Protein AF-A0A0X3BIW2-F1 (afdb_monomer_lite)

Radius of gyration: 30.86 Å; chains: 1; bounding box: 90×32×55 Å

Foldseek 3Di:
DPPDDPDDPVVVVVVCVVVQQWDFPDPDPVDTDIDGPCVDPVNLVVVLVVVVVVCVVPVPCVSVVSVVVCCVPPPVVPPPDPDDPPPPPPPPPPPDDDDDDDDDDDDDDDDDDD

pLDDT: mean 78.12, std 19.19, range [38.47, 95.88]

Structure (mmCIF, N/CA/C/O backbone):
data_AF-A0A0X3BIW2-F1
#
_entry.id   AF-A0A0X3BIW2-F1
#
loop_
_atom_site.group_PDB
_atom_site.id
_atom_site.type_symbol
_atom_site.label_atom_id
_atom_site.label_alt_id
_atom_site.label_comp_id
_atom_site.label_asym_id
_atom_site.label_entity_id
_atom_site.label_seq_id
_atom_site.pdbx_PDB_ins_code
_atom_site.Cartn_x
_atom_site.Cartn_y
_atom_site.Cartn_z
_atom_site.occupancy
_atom_site.B_iso_or_equiv
_atom_site.auth_seq_id
_atom_site.auth_comp_id
_atom_site.auth_asym_id
_atom_site.auth_atom_id
_atom_site.pdbx_PDB_model_num
ATOM 1 N N . MET A 1 1 ? -24.227 -5.715 -18.556 1.00 43.09 1 MET A N 1
ATOM 2 C CA . MET A 1 1 ? -24.278 -4.572 -17.618 1.00 43.09 1 MET A CA 1
ATOM 3 C C . MET A 1 1 ? -24.831 -5.060 -16.288 1.00 43.09 1 MET A C 1
ATOM 5 O O . MET A 1 1 ? -26.021 -5.319 -16.186 1.00 43.09 1 MET A O 1
ATOM 9 N N . THR A 1 2 ? -23.977 -5.310 -15.296 1.00 51.00 2 THR A N 1
ATOM 10 C CA . THR A 1 2 ? -24.428 -5.774 -13.975 1.00 51.00 2 THR A CA 1
ATOM 11 C C . THR A 1 2 ? -25.056 -4.595 -13.236 1.00 51.00 2 THR A C 1
ATOM 13 O O . THR A 1 2 ? -24.330 -3.688 -12.843 1.00 51.00 2 THR A O 1
ATOM 16 N N . GLY A 1 3 ? -26.381 -4.585 -13.058 1.00 52.56 3 GLY A N 1
ATOM 17 C CA . GLY A 1 3 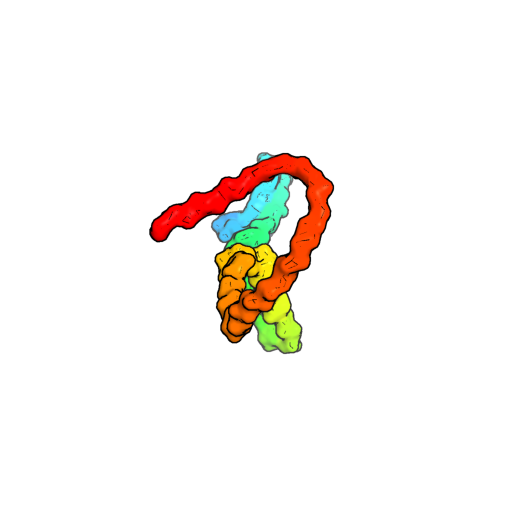? -27.159 -3.524 -12.391 1.00 52.56 3 GLY A CA 1
ATOM 18 C C . GLY A 1 3 ? -26.897 -3.355 -10.887 1.00 52.56 3 GLY A C 1
ATOM 19 O O . GLY A 1 3 ? -27.817 -3.079 -10.121 1.00 52.56 3 GLY A O 1
ATOM 20 N N . LYS A 1 4 ? -25.656 -3.557 -10.436 1.00 64.94 4 LYS A N 1
ATOM 21 C CA . LYS A 1 4 ? -25.241 -3.284 -9.063 1.00 64.94 4 LYS A CA 1
ATOM 22 C C . LYS A 1 4 ? -25.099 -1.774 -8.906 1.00 64.94 4 LYS A C 1
ATOM 24 O O . LYS A 1 4 ? -24.336 -1.144 -9.635 1.00 64.94 4 LYS A O 1
ATOM 29 N N . ARG A 1 5 ? -25.846 -1.203 -7.958 1.00 68.19 5 ARG A N 1
ATOM 30 C CA . ARG A 1 5 ? -25.660 0.190 -7.536 1.00 68.19 5 ARG A CA 1
ATOM 31 C C . ARG A 1 5 ? -24.197 0.372 -7.108 1.00 68.19 5 ARG A C 1
ATOM 33 O O . ARG A 1 5 ? -23.663 -0.542 -6.471 1.00 68.19 5 ARG A O 1
ATOM 40 N N . PRO A 1 6 ? -23.545 1.492 -7.462 1.00 66.00 6 PRO A N 1
ATOM 41 C CA . PRO A 1 6 ? -22.190 1.751 -7.001 1.00 66.00 6 PRO A CA 1
ATOM 42 C C . PRO A 1 6 ? -22.175 1.694 -5.465 1.00 66.00 6 PRO A C 1
ATOM 44 O O . PRO A 1 6 ? -23.117 2.199 -4.841 1.00 66.00 6 PRO A O 1
ATOM 47 N N . PRO A 1 7 ? -21.169 1.042 -4.854 1.00 71.44 7 PRO A N 1
ATOM 48 C CA . PRO A 1 7 ? -21.072 0.973 -3.406 1.00 71.44 7 PRO A CA 1
ATOM 49 C C . PRO A 1 7 ? -21.049 2.389 -2.844 1.00 71.44 7 PRO A C 1
ATOM 51 O O . PRO A 1 7 ? -20.415 3.289 -3.402 1.00 71.44 7 PRO A O 1
ATOM 54 N N . SER A 1 8 ? -21.757 2.595 -1.739 1.00 87.25 8 SER A N 1
ATOM 55 C CA . SER A 1 8 ? -21.724 3.894 -1.077 1.00 87.25 8 SER A CA 1
ATOM 56 C C . SER A 1 8 ? -20.294 4.198 -0.618 1.00 87.25 8 SER A C 1
ATOM 58 O O . SER A 1 8 ? -19.543 3.293 -0.245 1.00 87.25 8 SER A O 1
ATOM 60 N N . ILE A 1 9 ? -19.914 5.479 -0.582 1.00 88.12 9 ILE A N 1
ATOM 61 C CA . ILE A 1 9 ? -18.594 5.902 -0.076 1.00 88.12 9 ILE A CA 1
ATOM 62 C C . ILE A 1 9 ? -18.337 5.304 1.319 1.00 88.12 9 ILE A C 1
ATOM 64 O O . ILE A 1 9 ? -17.242 4.835 1.616 1.00 88.12 9 ILE A O 1
ATOM 68 N N . ARG A 1 10 ? -19.381 5.223 2.153 1.00 86.12 10 ARG A N 1
ATOM 69 C CA . ARG A 1 10 ? -19.330 4.611 3.486 1.00 86.12 10 ARG A CA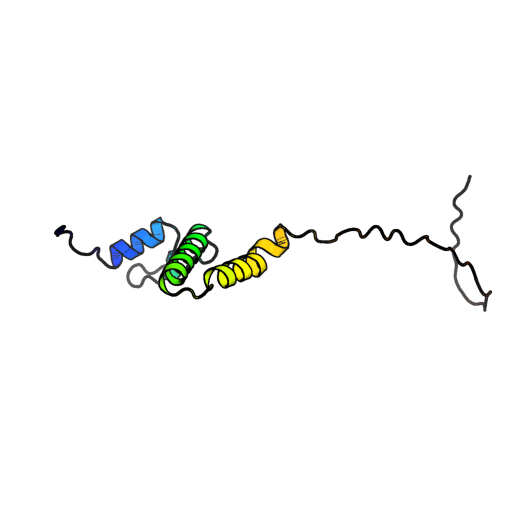 1
ATOM 70 C C . ARG A 1 10 ? -18.964 3.122 3.447 1.00 86.12 10 ARG A C 1
ATOM 72 O O . ARG A 1 10 ? -18.183 2.669 4.280 1.00 86.12 10 ARG A O 1
ATOM 79 N N . GLU A 1 11 ? -19.503 2.355 2.503 1.00 90.25 11 GLU A N 1
ATOM 80 C CA . GLU A 1 11 ? -19.162 0.935 2.331 1.00 90.25 11 GLU A CA 1
ATOM 81 C C . GLU A 1 11 ? -17.745 0.741 1.796 1.00 90.25 11 GLU A C 1
ATOM 83 O O . GLU A 1 11 ? -17.041 -0.167 2.248 1.00 90.25 11 GLU A O 1
ATOM 88 N N . ALA A 1 12 ? -17.306 1.606 0.878 1.00 91.25 12 ALA A N 1
ATOM 89 C CA . ALA A 1 12 ? -15.933 1.600 0.388 1.00 91.25 12 ALA A CA 1
ATOM 90 C C . ALA A 1 12 ? -14.951 1.856 1.541 1.00 91.25 12 ALA A C 1
ATOM 92 O O . ALA A 1 12 ? -14.066 1.038 1.782 1.00 91.25 12 ALA A O 1
ATOM 93 N N . LEU A 1 13 ? -15.176 2.909 2.334 1.00 91.69 13 LEU A N 1
ATOM 94 C CA . LEU A 1 13 ? -14.362 3.221 3.513 1.00 91.69 13 LEU A CA 1
ATOM 95 C C . LEU A 1 13 ? -14.368 2.074 4.530 1.00 91.69 13 LEU A C 1
ATOM 97 O O . LEU A 1 13 ? -13.308 1.648 4.981 1.00 91.69 13 LEU A O 1
ATOM 101 N N . LYS A 1 14 ? -15.535 1.492 4.835 1.00 91.81 14 LYS A N 1
ATOM 102 C CA . LYS A 1 14 ? -15.634 0.323 5.726 1.00 91.81 14 LYS A CA 1
ATOM 103 C C . LYS A 1 14 ? -14.833 -0.870 5.201 1.00 91.81 14 LYS A C 1
ATOM 105 O O . LYS A 1 14 ? -14.225 -1.601 5.981 1.00 91.81 14 LYS A O 1
ATOM 110 N N . THR A 1 15 ? -14.814 -1.067 3.886 1.00 93.19 15 THR A N 1
ATOM 111 C CA . THR A 1 15 ? -14.028 -2.125 3.247 1.00 93.19 15 THR A CA 1
ATOM 112 C C . THR A 1 15 ? -12.532 -1.849 3.357 1.00 93.19 15 THR A C 1
ATOM 114 O O . THR A 1 15 ? -11.793 -2.751 3.741 1.00 93.19 15 THR A O 1
ATOM 117 N N . LEU A 1 16 ? -12.088 -0.619 3.094 1.00 92.25 16 LEU A N 1
ATOM 118 C CA . LEU A 1 16 ? -10.681 -0.224 3.215 1.00 92.25 16 LEU A CA 1
ATOM 119 C C . LEU A 1 16 ? -10.172 -0.355 4.659 1.00 92.25 16 LEU A C 1
ATOM 121 O O . LEU A 1 16 ? -9.065 -0.854 4.869 1.00 92.25 16 LEU A O 1
ATOM 125 N N . VAL A 1 17 ? -11.004 -0.003 5.647 1.00 93.31 17 VAL A N 1
ATOM 126 C CA . VAL A 1 17 ? -10.717 -0.239 7.072 1.00 93.31 17 VAL A CA 1
ATOM 127 C C . VAL A 1 17 ? -10.596 -1.732 7.360 1.00 93.31 17 VAL A C 1
ATOM 129 O O . VAL A 1 17 ? -9.607 -2.174 7.934 1.00 93.31 17 VAL A O 1
ATOM 132 N N . ARG A 1 18 ? -11.559 -2.544 6.905 1.00 93.00 18 ARG A N 1
ATOM 133 C CA . ARG A 1 18 ? -11.532 -4.005 7.096 1.00 93.00 18 ARG A CA 1
ATOM 134 C C . ARG A 1 18 ? -10.303 -4.661 6.461 1.00 93.00 18 ARG A C 1
ATOM 136 O O . ARG A 1 18 ? -9.793 -5.647 6.984 1.00 93.00 18 ARG A O 1
ATOM 143 N N . LEU A 1 19 ? -9.841 -4.148 5.323 1.00 91.19 19 LEU A N 1
ATOM 144 C CA . LEU A 1 19 ? -8.639 -4.642 4.653 1.00 91.19 19 LEU A CA 1
ATOM 145 C C . LEU A 1 19 ? -7.346 -4.216 5.367 1.00 91.19 19 LEU A C 1
ATOM 147 O O . LEU A 1 19 ? -6.311 -4.851 5.141 1.00 91.19 19 LEU A O 1
ATOM 151 N N . GLY A 1 20 ? -7.410 -3.216 6.252 1.00 91.31 20 GLY A N 1
ATOM 152 C CA . GLY A 1 20 ? -6.258 -2.645 6.950 1.00 91.31 20 GLY A CA 1
ATOM 153 C C . GLY A 1 20 ? -5.425 -1.722 6.059 1.00 91.31 20 GLY A C 1
ATOM 154 O O . GLY A 1 20 ? -4.203 -1.691 6.186 1.00 91.31 20 GLY A O 1
ATOM 155 N N . LEU A 1 21 ? -6.071 -1.045 5.103 1.00 93.06 21 LEU A N 1
ATOM 156 C CA . LEU A 1 21 ? -5.432 -0.054 4.227 1.00 93.06 21 LEU A CA 1
ATOM 157 C C . LEU A 1 21 ? -5.555 1.363 4.796 1.00 93.06 21 LEU A C 1
ATOM 159 O O . LEU A 1 21 ? -4.672 2.193 4.592 1.00 93.06 21 LEU A O 1
ATOM 163 N N . ILE A 1 22 ? -6.642 1.624 5.523 1.00 94.81 22 ILE A N 1
ATOM 164 C CA . ILE A 1 22 ? -6.876 2.870 6.252 1.00 94.81 22 ILE A CA 1
ATOM 165 C C . ILE A 1 22 ? -7.371 2.556 7.665 1.00 94.81 22 ILE A C 1
ATOM 167 O O . ILE A 1 22 ? -7.927 1.487 7.909 1.00 94.81 22 ILE A O 1
ATOM 171 N N . GLU A 1 23 ? -7.234 3.504 8.578 1.00 95.06 23 GLU A N 1
ATOM 172 C CA . GLU A 1 23 ? -7.751 3.422 9.945 1.00 95.06 23 GLU A CA 1
ATOM 173 C C . GLU A 1 23 ? -8.496 4.704 10.317 1.00 95.06 23 GLU A C 1
ATOM 175 O O . GLU A 1 23 ? -8.177 5.776 9.805 1.00 95.06 23 GLU A O 1
ATOM 180 N N . ASN A 1 24 ? -9.507 4.601 11.184 1.00 93.81 24 ASN A N 1
ATOM 181 C CA . ASN A 1 24 ? -10.187 5.777 11.722 1.00 93.81 24 ASN A CA 1
ATOM 182 C C . ASN A 1 24 ? -9.411 6.283 12.941 1.00 93.81 24 ASN A C 1
ATOM 184 O O . ASN A 1 24 ? -9.288 5.558 13.926 1.00 93.81 24 ASN A O 1
ATOM 188 N N . ILE A 1 25 ? -8.923 7.516 12.868 1.00 94.81 25 ILE A N 1
ATOM 189 C CA . ILE A 1 25 ? -8.213 8.183 13.966 1.00 94.81 25 ILE A CA 1
ATOM 190 C C . ILE A 1 25 ? -9.140 9.068 14.809 1.00 94.81 25 ILE A C 1
ATOM 192 O O . ILE A 1 25 ? -8.730 9.566 15.853 1.00 94.81 25 ILE A O 1
ATOM 196 N N . SER A 1 26 ? -10.383 9.273 14.363 1.00 92.88 26 SER A N 1
ATOM 197 C CA . SER A 1 26 ? -11.391 10.046 15.087 1.00 92.88 26 SER A CA 1
ATOM 198 C C . SER A 1 26 ? -12.195 9.153 16.029 1.00 92.88 26 SER A C 1
ATOM 200 O O . SER A 1 26 ? -12.646 8.068 15.653 1.00 92.88 26 SER A O 1
ATOM 202 N N . SER A 1 27 ? -12.425 9.643 17.245 1.00 89.12 27 SER A N 1
ATOM 203 C CA . SER A 1 27 ? -13.390 9.072 18.188 1.00 89.12 27 SER A CA 1
ATOM 204 C C . SER A 1 27 ? -14.831 9.501 17.889 1.00 89.12 27 SER A C 1
ATOM 206 O O . SER A 1 27 ? -15.766 8.864 18.375 1.00 89.12 27 SER A O 1
ATOM 208 N N . ASP A 1 28 ? -15.026 10.549 17.080 1.00 92.25 28 ASP A N 1
ATOM 209 C CA . ASP A 1 28 ? -16.346 11.037 16.692 1.00 92.25 28 ASP A CA 1
ATOM 210 C C . ASP A 1 28 ? -16.928 10.197 15.543 1.00 92.25 28 ASP A C 1
ATOM 212 O O . ASP A 1 28 ? -16.390 10.126 14.435 1.00 92.25 28 ASP A O 1
ATOM 216 N N . VAL A 1 29 ? -18.072 9.567 15.813 1.00 83.31 29 VAL A N 1
ATOM 217 C CA . VAL A 1 29 ? -18.805 8.726 14.858 1.00 83.31 29 VAL A CA 1
ATOM 218 C C . VAL A 1 29 ? -19.504 9.562 13.780 1.00 83.31 29 VAL A C 1
ATOM 220 O O . VAL A 1 29 ? -19.727 9.068 12.670 1.00 83.31 29 VAL A O 1
ATOM 223 N N . GLN A 1 30 ? -19.860 10.813 14.082 1.00 88.31 30 GLN A N 1
ATOM 224 C CA . GLN A 1 30 ? -20.500 11.721 13.129 1.00 88.31 30 GLN A CA 1
ATOM 225 C C . GLN A 1 30 ? -19.483 12.314 12.147 1.00 88.31 30 GLN A C 1
ATOM 227 O O . GLN A 1 30 ? -19.811 12.490 10.973 1.00 88.31 30 GLN A O 1
ATOM 232 N N . HIS A 1 31 ? -18.243 12.526 12.598 1.00 88.19 31 HIS A N 1
ATOM 233 C CA . HIS A 1 31 ? -17.159 13.126 11.815 1.00 88.19 31 HIS A CA 1
ATOM 234 C C . HIS A 1 31 ? -15.912 12.216 11.812 1.00 88.19 31 HIS A C 1
ATOM 236 O O . HIS A 1 31 ? -14.908 12.510 12.473 1.00 88.19 31 HIS A O 1
ATOM 242 N N . PRO A 1 32 ? -15.954 11.079 11.089 1.00 90.38 32 PRO A N 1
ATOM 243 C CA . PRO A 1 32 ? -14.825 10.163 11.023 1.00 90.38 32 PRO A CA 1
ATOM 244 C C . PRO A 1 32 ? -13.671 10.766 10.213 1.00 90.38 32 PRO A C 1
ATOM 246 O O . PRO A 1 32 ? -13.883 11.367 9.158 1.00 90.38 32 PRO A O 1
ATOM 249 N N . VAL A 1 33 ? -12.440 10.545 10.675 1.00 94.31 33 VAL A N 1
ATOM 250 C CA . VAL A 1 33 ? -11.213 10.984 9.998 1.00 94.31 33 VAL A CA 1
ATOM 251 C C . VAL A 1 33 ? -10.350 9.759 9.766 1.00 94.31 33 VAL A C 1
ATOM 253 O O . VAL A 1 33 ? -10.035 9.035 10.707 1.00 94.31 33 VAL A O 1
ATOM 256 N N . TYR A 1 34 ? -9.964 9.520 8.515 1.00 94.44 34 TYR A N 1
ATOM 257 C CA . TYR A 1 34 ? -9.210 8.329 8.144 1.00 94.44 34 TYR A CA 1
ATOM 258 C C . TYR A 1 34 ? -7.756 8.656 7.814 1.00 94.44 34 TYR A C 1
ATOM 260 O O . TYR A 1 34 ? -7.474 9.637 7.129 1.00 94.44 34 TYR A O 1
ATOM 268 N N . ARG A 1 35 ? -6.844 7.791 8.261 1.00 95.12 35 ARG A N 1
ATOM 269 C CA . ARG A 1 35 ? -5.417 7.815 7.924 1.00 95.12 35 ARG A CA 1
ATOM 270 C C . ARG A 1 35 ? -5.051 6.576 7.114 1.00 95.12 35 ARG A C 1
ATOM 272 O O . ARG A 1 35 ? -5.562 5.494 7.384 1.00 95.12 35 ARG A O 1
ATOM 279 N N . VAL A 1 36 ? -4.166 6.728 6.131 1.00 94.25 36 VAL A N 1
ATOM 280 C CA . VAL A 1 36 ? -3.613 5.606 5.357 1.00 94.25 36 VAL A CA 1
ATOM 281 C C . VAL A 1 36 ? -2.549 4.882 6.178 1.00 94.25 36 VAL A C 1
ATOM 283 O O . VAL A 1 36 ? -1.656 5.516 6.738 1.00 94.25 36 VAL A O 1
ATOM 286 N N . VAL A 1 37 ? -2.619 3.553 6.218 1.00 93.19 37 VAL A N 1
ATOM 287 C CA . VAL A 1 37 ? -1.644 2.713 6.925 1.00 93.19 37 VAL A CA 1
ATOM 288 C C . VAL A 1 37 ? -0.489 2.389 5.978 1.00 93.19 37 VAL A C 1
ATOM 290 O O . VAL A 1 37 ? -0.424 1.307 5.396 1.00 93.19 37 VAL A O 1
ATOM 293 N N . VAL A 1 38 ? 0.418 3.350 5.796 1.00 87.62 38 VAL A N 1
ATOM 294 C CA . VAL A 1 38 ? 1.536 3.249 4.835 1.00 87.62 38 VAL A CA 1
ATOM 295 C C . VAL A 1 38 ? 2.511 2.108 5.148 1.00 87.62 38 VAL A C 1
ATOM 297 O O . VAL A 1 38 ? 3.097 1.530 4.240 1.00 87.62 38 VAL A O 1
ATOM 300 N N . GLU A 1 39 ? 2.621 1.717 6.418 1.00 85.50 39 GLU A N 1
ATOM 301 C CA . GLU A 1 39 ? 3.473 0.611 6.878 1.00 85.50 39 GLU A CA 1
ATOM 302 C C . GLU A 1 39 ? 2.872 -0.779 6.591 1.00 85.50 39 GLU A C 1
ATOM 304 O O . GLU A 1 39 ? 3.527 -1.812 6.754 1.00 85.50 39 GLU A O 1
ATOM 309 N N . SER A 1 40 ? 1.607 -0.836 6.163 1.00 89.00 40 SER A N 1
ATOM 310 C CA . SER A 1 40 ? 0.935 -2.091 5.845 1.00 89.00 40 SER A CA 1
ATOM 311 C C . SER A 1 40 ? 1.573 -2.736 4.620 1.00 89.00 40 SER A C 1
ATOM 313 O O . SER A 1 40 ? 1.550 -2.178 3.524 1.00 89.00 40 SER A O 1
ATOM 315 N N . LYS A 1 41 ? 2.039 -3.983 4.760 1.00 89.56 41 LYS A N 1
ATOM 316 C CA . LYS A 1 41 ? 2.532 -4.779 3.620 1.00 89.56 41 LYS A CA 1
ATOM 317 C C . LYS A 1 41 ? 1.508 -4.869 2.485 1.00 89.56 41 LYS A C 1
ATOM 319 O O . LYS A 1 41 ? 1.893 -4.944 1.325 1.00 89.56 41 LYS A O 1
ATOM 324 N N . LYS A 1 42 ? 0.208 -4.846 2.811 1.00 92.19 42 LYS A N 1
ATOM 325 C CA . LYS A 1 42 ? -0.869 -4.854 1.810 1.00 92.19 42 LYS A CA 1
ATOM 326 C C . LYS A 1 42 ? -0.920 -3.547 1.029 1.00 92.19 42 LYS A C 1
ATOM 328 O O . LYS A 1 42 ? -1.117 -3.586 -0.178 1.00 92.19 42 LYS A O 1
ATOM 333 N N . PHE A 1 43 ? -0.747 -2.416 1.713 1.00 91.50 43 PHE A N 1
ATOM 334 C CA . PHE A 1 43 ? -0.692 -1.111 1.066 1.00 91.50 43 PHE A CA 1
ATOM 335 C C . PHE A 1 43 ? 0.523 -1.032 0.142 1.00 91.50 43 PHE A C 1
ATOM 337 O O . PHE A 1 43 ? 0.354 -0.759 -1.038 1.00 91.50 43 PHE A O 1
ATOM 344 N N . VAL A 1 44 ? 1.711 -1.399 0.636 1.00 91.94 44 VAL A N 1
ATOM 345 C CA . VAL A 1 44 ? 2.941 -1.443 -0.175 1.00 91.94 44 VAL A CA 1
ATOM 346 C C . VAL A 1 44 ? 2.769 -2.335 -1.407 1.00 91.94 44 VAL A C 1
ATOM 348 O O . VAL A 1 44 ? 3.066 -1.905 -2.516 1.00 91.94 44 VAL A O 1
ATOM 351 N N . ALA A 1 45 ? 2.236 -3.549 -1.241 1.00 93.00 45 ALA A N 1
ATOM 352 C CA . ALA A 1 45 ? 2.014 -4.466 -2.358 1.00 93.00 45 ALA A CA 1
ATOM 353 C C . ALA A 1 45 ? 1.042 -3.900 -3.406 1.00 93.00 45 ALA A C 1
ATOM 355 O O . ALA A 1 45 ? 1.290 -4.029 -4.601 1.00 93.00 45 ALA A O 1
ATOM 356 N N . LEU A 1 46 ? -0.048 -3.257 -2.974 1.00 93.88 46 LEU A N 1
ATOM 357 C CA . LEU A 1 46 ? -1.000 -2.618 -3.886 1.00 93.88 46 LEU A CA 1
ATOM 358 C C . LEU A 1 46 ? -0.397 -1.401 -4.593 1.00 93.88 46 LEU A C 1
ATOM 360 O O . LEU A 1 46 ? -0.668 -1.207 -5.774 1.00 93.88 46 LEU A O 1
ATOM 364 N N . SER A 1 47 ? 0.428 -0.613 -3.905 1.00 92.31 47 SER A N 1
ATOM 365 C CA . SER A 1 47 ? 1.143 0.514 -4.510 1.00 92.31 47 SER A CA 1
ATOM 366 C C . SER A 1 47 ? 2.130 0.039 -5.576 1.00 92.31 47 SER A C 1
ATOM 368 O O . SER A 1 47 ? 2.118 0.562 -6.684 1.00 92.31 47 SER A O 1
ATOM 370 N N . LEU A 1 48 ? 2.920 -1.003 -5.291 1.00 94.38 48 LEU A N 1
ATOM 371 C CA . LEU A 1 48 ? 3.823 -1.607 -6.279 1.00 94.38 48 LEU A CA 1
ATOM 372 C C . LEU A 1 48 ? 3.056 -2.187 -7.473 1.00 94.38 48 LEU A C 1
ATOM 374 O O . LEU A 1 48 ? 3.469 -1.997 -8.611 1.00 94.38 48 LEU A O 1
ATOM 378 N N . LEU A 1 49 ? 1.911 -2.835 -7.233 1.00 94.88 49 LEU A N 1
ATOM 379 C CA . LEU A 1 49 ? 1.041 -3.316 -8.308 1.00 94.88 49 LEU A CA 1
ATOM 380 C C . LEU A 1 49 ? 0.496 -2.163 -9.164 1.00 94.88 49 LEU A C 1
ATOM 382 O O . LEU A 1 49 ? 0.400 -2.299 -10.378 1.00 94.88 49 LEU A O 1
ATOM 386 N N . ALA A 1 50 ? 0.144 -1.030 -8.553 1.00 94.88 50 ALA A N 1
ATOM 387 C CA . ALA A 1 50 ? -0.310 0.146 -9.288 1.00 94.88 50 ALA A CA 1
ATOM 388 C C . ALA A 1 50 ? 0.801 0.724 -10.178 1.00 94.88 50 ALA A C 1
ATOM 390 O O . ALA A 1 50 ? 0.525 1.064 -11.325 1.00 94.88 50 ALA A O 1
ATOM 391 N N . TYR A 1 51 ? 2.042 0.781 -9.684 1.00 95.25 51 TYR A N 1
ATOM 392 C CA . TYR A 1 51 ? 3.195 1.195 -10.490 1.00 95.25 51 TYR A CA 1
ATOM 393 C C . TYR A 1 51 ? 3.478 0.226 -11.641 1.00 95.25 51 TYR A C 1
ATOM 395 O O . TYR A 1 51 ? 3.669 0.684 -12.760 1.00 95.25 51 TYR A O 1
ATOM 403 N N . ALA A 1 52 ? 3.385 -1.088 -11.409 1.00 94.56 52 ALA A N 1
ATOM 404 C CA . ALA A 1 52 ? 3.521 -2.090 -12.469 1.00 94.56 52 ALA A CA 1
ATOM 405 C C . ALA A 1 52 ? 2.516 -1.862 -13.612 1.00 94.56 52 ALA A C 1
ATOM 407 O O . ALA A 1 52 ? 2.879 -1.879 -14.780 1.00 94.56 52 ALA A O 1
ATOM 408 N N . VAL A 1 53 ? 1.252 -1.579 -13.276 1.00 95.88 53 VAL A N 1
ATOM 409 C CA . VAL A 1 53 ? 0.206 -1.298 -14.275 1.00 95.88 53 VAL A CA 1
ATOM 410 C C . VAL A 1 53 ? 0.476 -0.001 -15.044 1.00 95.88 53 VAL A C 1
ATOM 412 O O . VAL A 1 53 ? 0.137 0.093 -16.223 1.00 95.88 53 VAL A O 1
ATOM 415 N N . ILE A 1 54 ? 1.042 1.014 -14.385 1.00 94.62 54 ILE A N 1
ATOM 416 C CA . ILE A 1 54 ? 1.430 2.268 -15.045 1.00 94.62 54 ILE A CA 1
ATOM 417 C C . ILE A 1 54 ? 2.592 2.011 -16.007 1.00 94.62 54 ILE A C 1
ATOM 419 O O . ILE A 1 54 ? 2.521 2.449 -17.151 1.00 94.62 54 ILE A O 1
ATOM 423 N N . ASP A 1 55 ? 3.603 1.250 -15.590 1.00 95.12 55 ASP A N 1
ATOM 424 C CA . ASP A 1 55 ? 4.738 0.903 -16.446 1.00 95.12 55 ASP A CA 1
ATOM 425 C C . ASP A 1 55 ? 4.341 0.022 -17.626 1.00 95.12 55 ASP A C 1
ATOM 427 O O . ASP A 1 55 ? 4.770 0.291 -18.742 1.00 95.12 55 ASP A O 1
ATOM 431 N N . ASP A 1 56 ? 3.456 -0.957 -17.431 1.00 95.00 56 ASP A N 1
ATOM 432 C CA . ASP A 1 56 ? 2.920 -1.763 -18.534 1.00 95.00 56 ASP A CA 1
ATOM 433 C C . ASP A 1 56 ? 2.198 -0.894 -19.580 1.00 95.00 56 ASP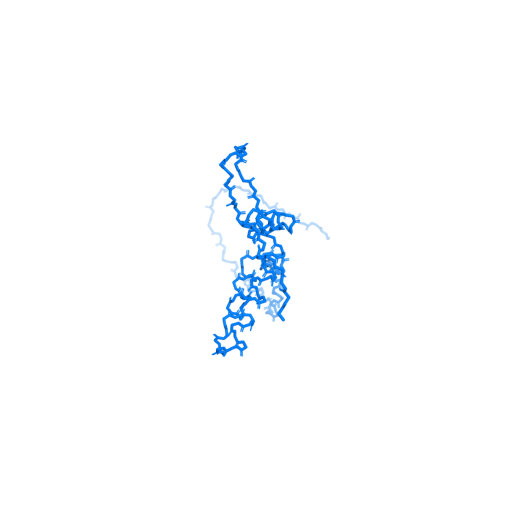 A C 1
ATOM 435 O O . ASP A 1 56 ? 2.157 -1.234 -20.765 1.00 95.00 56 ASP A O 1
ATOM 439 N N . ARG A 1 57 ? 1.598 0.225 -19.149 1.00 94.44 57 ARG A N 1
ATOM 440 C CA . ARG A 1 57 ? 0.871 1.147 -20.028 1.00 94.44 57 ARG A CA 1
ATOM 441 C C . ARG A 1 57 ? 1.792 2.150 -20.721 1.00 94.44 57 ARG A C 1
ATOM 443 O O . ARG A 1 57 ? 1.621 2.392 -21.914 1.00 94.44 57 ARG A O 1
ATOM 450 N N . ASP A 1 58 ? 2.706 2.755 -19.967 1.00 95.06 58 ASP A N 1
ATOM 451 C CA . ASP A 1 58 ? 3.439 3.959 -20.372 1.00 95.06 58 ASP A CA 1
ATOM 452 C C . ASP A 1 58 ? 4.948 3.716 -20.575 1.00 95.06 58 ASP A C 1
ATOM 454 O O . ASP A 1 58 ? 5.616 4.554 -21.177 1.00 95.06 58 ASP A O 1
ATOM 458 N N . GLY A 1 59 ? 5.491 2.588 -20.101 1.00 90.69 59 GLY A N 1
ATOM 459 C CA . GLY A 1 59 ? 6.913 2.241 -20.196 1.00 90.69 59 GLY A CA 1
ATOM 460 C C . GLY A 1 59 ? 7.826 3.160 -19.379 1.00 90.69 59 GLY A C 1
ATOM 461 O O . GLY A 1 59 ? 8.883 3.551 -19.865 1.00 90.69 59 GLY A O 1
ATOM 462 N N . THR A 1 60 ? 7.391 3.583 -18.186 1.00 87.31 60 THR A N 1
ATOM 463 C CA . THR A 1 60 ? 8.041 4.654 -17.404 1.00 87.31 60 THR A CA 1
ATOM 464 C C . THR A 1 60 ? 9.106 4.199 -16.402 1.00 87.31 60 THR A C 1
ATOM 466 O O . THR A 1 60 ? 9.699 5.061 -15.751 1.00 87.31 60 THR A O 1
ATOM 469 N N . ASP A 1 61 ? 9.339 2.893 -16.249 1.00 89.62 61 ASP A N 1
ATOM 470 C CA . ASP A 1 61 ? 10.231 2.281 -15.245 1.00 89.62 61 ASP A CA 1
ATOM 471 C C . ASP A 1 61 ? 10.026 2.828 -13.806 1.00 89.62 61 ASP A C 1
ATOM 473 O O . ASP A 1 61 ? 10.927 2.856 -12.957 1.00 89.62 61 ASP A O 1
ATOM 477 N N . CYS A 1 62 ? 8.816 3.305 -13.498 1.00 90.25 62 CYS A N 1
ATOM 478 C CA . CYS A 1 62 ? 8.480 3.913 -12.214 1.00 90.25 62 CYS A CA 1
ATOM 479 C C . CYS A 1 62 ? 8.408 2.876 -11.084 1.00 90.25 62 CYS A C 1
ATOM 481 O O . CYS A 1 62 ? 8.661 3.198 -9.918 1.00 90.25 62 CYS A O 1
ATOM 483 N N . MET A 1 63 ? 8.129 1.618 -11.424 1.00 94.31 63 MET A N 1
ATOM 484 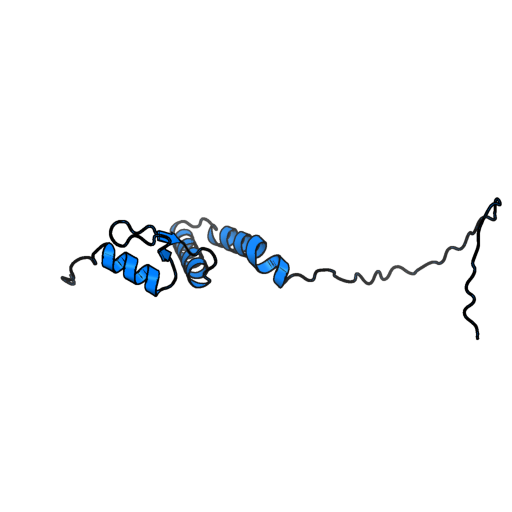C CA . MET A 1 63 ? 8.140 0.480 -10.519 1.00 94.31 63 MET A CA 1
ATOM 485 C C . MET A 1 63 ? 9.537 0.230 -9.958 1.00 94.31 63 MET A C 1
ATOM 487 O O . MET A 1 63 ? 9.664 0.045 -8.748 1.00 94.31 63 MET A O 1
ATOM 491 N N . ASP A 1 64 ? 10.583 0.291 -10.783 1.00 93.94 64 ASP A N 1
ATOM 492 C CA . ASP A 1 64 ? 11.965 0.097 -10.328 1.00 93.94 64 ASP A CA 1
ATOM 493 C C . ASP A 1 64 ? 12.371 1.172 -9.317 1.00 93.94 64 ASP A C 1
ATOM 495 O O . ASP A 1 64 ? 12.949 0.873 -8.266 1.00 93.94 64 ASP A O 1
ATOM 499 N N . THR A 1 65 ? 11.966 2.418 -9.575 1.00 93.88 65 THR A N 1
ATOM 500 C CA . THR A 1 65 ? 12.174 3.532 -8.641 1.00 93.88 65 THR A CA 1
ATOM 501 C C . THR A 1 65 ? 11.457 3.278 -7.310 1.00 93.88 65 THR A C 1
ATOM 503 O O . THR A 1 65 ? 12.047 3.443 -6.240 1.00 93.88 65 THR A O 1
ATOM 506 N N . ALA A 1 66 ? 10.202 2.820 -7.351 1.00 93.25 66 ALA A N 1
ATOM 507 C CA . ALA A 1 66 ? 9.426 2.510 -6.151 1.00 93.25 66 ALA A CA 1
ATOM 508 C C . ALA A 1 66 ? 10.003 1.319 -5.359 1.00 93.25 66 ALA A C 1
ATOM 510 O O . ALA A 1 66 ? 10.018 1.339 -4.126 1.00 93.25 66 ALA A O 1
ATOM 511 N N . ILE A 1 67 ? 10.510 0.290 -6.046 1.00 94.38 67 ILE A N 1
ATOM 512 C CA . ILE A 1 67 ? 11.188 -0.853 -5.419 1.00 94.38 67 ILE A CA 1
ATOM 513 C C . ILE A 1 67 ? 12.460 -0.388 -4.711 1.00 94.38 67 ILE A C 1
ATOM 515 O O . ILE A 1 67 ? 12.702 -0.777 -3.565 1.00 94.38 67 ILE A O 1
ATOM 519 N N . GLN A 1 68 ? 13.262 0.451 -5.367 1.00 94.44 68 GLN A N 1
ATOM 520 C CA . GLN A 1 68 ? 14.504 0.959 -4.797 1.00 94.44 68 GLN A CA 1
ATOM 521 C C . GLN A 1 68 ? 14.248 1.826 -3.558 1.00 94.44 68 GLN A C 1
ATOM 523 O O . GLN A 1 68 ? 14.948 1.684 -2.550 1.00 94.44 68 GLN A O 1
ATOM 528 N N . ASP A 1 69 ? 13.220 2.674 -3.590 1.00 92.75 69 ASP A N 1
ATOM 529 C CA . ASP A 1 69 ? 12.813 3.478 -2.435 1.00 92.75 69 ASP A CA 1
ATOM 530 C C . ASP A 1 69 ? 12.325 2.604 -1.267 1.00 92.75 69 ASP A C 1
ATOM 532 O O . ASP A 1 69 ? 12.750 2.776 -0.118 1.00 92.75 69 ASP A O 1
ATOM 536 N N . TYR A 1 70 ? 11.513 1.580 -1.553 1.00 91.38 70 TYR A N 1
ATOM 537 C CA . TYR A 1 70 ? 11.080 0.619 -0.538 1.00 91.38 70 TYR A CA 1
ATOM 538 C C . TYR A 1 70 ? 12.259 -0.145 0.079 1.00 91.38 70 TYR A C 1
ATOM 540 O O . TYR A 1 70 ? 12.330 -0.315 1.302 1.00 91.38 70 TYR A O 1
ATOM 548 N N . TYR A 1 71 ? 13.215 -0.577 -0.747 1.00 92.62 71 TYR A N 1
ATOM 549 C CA . TYR A 1 71 ? 14.426 -1.233 -0.272 1.00 92.62 71 TYR A CA 1
ATOM 550 C C . TYR A 1 71 ? 15.200 -0.327 0.689 1.00 92.62 71 TYR A C 1
ATOM 552 O O . TYR A 1 71 ? 15.456 -0.719 1.830 1.00 92.62 71 TYR A O 1
ATOM 560 N N . ASN A 1 72 ? 15.510 0.898 0.260 1.00 92.38 72 ASN A N 1
ATOM 561 C CA . ASN A 1 72 ? 16.314 1.843 1.030 1.00 92.38 72 ASN A CA 1
ATOM 562 C C . ASN A 1 72 ? 15.651 2.258 2.348 1.00 92.38 72 ASN A C 1
ATOM 564 O O . ASN A 1 72 ? 16.327 2.327 3.374 1.00 92.38 72 ASN A O 1
ATOM 568 N N . SER A 1 73 ? 14.341 2.504 2.332 1.00 89.69 73 SER A N 1
ATOM 569 C CA . SER A 1 73 ? 13.596 2.967 3.507 1.00 89.69 73 SER A CA 1
ATOM 570 C C . SER A 1 73 ? 13.290 1.854 4.513 1.00 89.69 73 SER A C 1
ATOM 572 O O . SER A 1 73 ? 13.322 2.089 5.720 1.00 89.69 73 SER A O 1
ATOM 574 N N . SER A 1 74 ? 12.979 0.641 4.041 1.00 87.38 74 SER A N 1
ATOM 575 C CA . SER A 1 74 ? 12.310 -0.376 4.868 1.00 87.38 74 SER A CA 1
ATOM 576 C C . SER A 1 74 ? 13.069 -1.695 5.021 1.00 87.38 74 SER A C 1
ATOM 578 O O . SER A 1 74 ? 12.828 -2.420 6.001 1.00 87.38 74 SER A O 1
ATOM 580 N N . LEU A 1 75 ? 13.943 -2.039 4.067 1.00 88.25 75 LEU A N 1
ATOM 581 C CA . LEU A 1 75 ? 14.641 -3.329 4.026 1.00 88.25 75 LEU A CA 1
ATOM 582 C C . LEU A 1 75 ? 16.135 -3.214 4.290 1.00 88.25 75 LEU A C 1
ATOM 584 O O . LEU A 1 75 ? 16.665 -4.098 4.953 1.00 88.25 75 LEU A O 1
ATOM 588 N N . ARG A 1 76 ? 16.799 -2.145 3.839 1.00 88.50 76 ARG A N 1
ATOM 589 C CA . ARG A 1 76 ? 18.262 -2.015 3.854 1.00 88.50 76 ARG A CA 1
ATOM 590 C C . ARG A 1 76 ? 18.865 -2.329 5.220 1.00 88.50 76 ARG A C 1
ATOM 592 O O . ARG A 1 76 ? 19.695 -3.217 5.340 1.00 88.50 76 ARG A O 1
ATOM 599 N N . ALA A 1 77 ? 18.341 -1.701 6.272 1.00 86.00 77 ALA A N 1
ATOM 600 C CA . ALA A 1 77 ? 18.790 -1.925 7.648 1.00 86.00 77 ALA A CA 1
ATOM 601 C C . ALA A 1 77 ? 18.550 -3.354 8.181 1.00 86.00 77 ALA A C 1
ATOM 603 O O . ALA A 1 77 ? 19.150 -3.742 9.177 1.00 86.00 77 ALA A O 1
ATOM 604 N N . LYS A 1 78 ? 17.645 -4.123 7.564 1.00 86.62 78 LYS A N 1
ATOM 605 C CA . LYS A 1 78 ? 17.291 -5.492 7.974 1.00 86.62 78 LYS A CA 1
ATOM 606 C C . LYS A 1 78 ? 18.062 -6.557 7.203 1.00 86.62 78 LYS A C 1
ATOM 608 O O . LYS A 1 78 ? 18.244 -7.650 7.727 1.00 86.62 78 LYS A O 1
ATOM 613 N N . VAL A 1 79 ? 18.418 -6.272 5.951 1.00 87.75 79 VAL A N 1
ATOM 614 C CA . VAL A 1 79 ? 18.974 -7.262 5.017 1.00 87.75 79 VAL A CA 1
ATOM 615 C C . VAL A 1 79 ? 20.457 -7.053 4.745 1.00 87.75 79 VAL A C 1
ATOM 617 O O . VAL A 1 79 ? 21.146 -8.027 4.450 1.00 87.75 79 VAL A O 1
ATOM 620 N N . GLU A 1 80 ? 20.967 -5.824 4.854 1.00 86.38 80 GLU A N 1
ATOM 621 C CA . GLU A 1 80 ? 22.389 -5.569 4.647 1.00 86.38 80 GLU A CA 1
ATOM 622 C C . GLU A 1 80 ? 23.198 -5.887 5.910 1.00 86.38 80 GLU A C 1
ATOM 624 O O . GLU A 1 80 ? 22.811 -5.504 7.020 1.00 86.38 80 GLU A O 1
ATOM 629 N N . PRO A 1 81 ? 24.342 -6.576 5.766 1.00 77.88 81 PRO A N 1
ATOM 630 C CA . PRO A 1 81 ? 25.241 -6.811 6.881 1.00 77.88 81 PRO A CA 1
ATOM 631 C C . PRO A 1 81 ? 25.822 -5.480 7.375 1.00 77.88 81 PRO A C 1
ATOM 633 O O . PRO A 1 81 ? 26.411 -4.723 6.609 1.00 77.88 81 PRO A O 1
ATOM 636 N N . LEU A 1 82 ? 25.701 -5.228 8.683 1.00 71.19 82 LEU A N 1
ATOM 637 C CA . LEU A 1 82 ? 26.208 -4.022 9.360 1.00 71.19 82 LEU A CA 1
ATOM 638 C C . LEU A 1 82 ? 27.717 -3.807 9.173 1.00 71.19 82 LEU A C 1
ATOM 640 O O . LEU A 1 82 ? 28.193 -2.676 9.199 1.00 71.19 82 LEU A O 1
ATOM 644 N N . ALA A 1 83 ? 28.467 -4.893 8.995 1.00 69.94 83 ALA A N 1
ATOM 645 C CA . ALA A 1 83 ? 29.871 -4.862 8.638 1.00 69.94 83 ALA A CA 1
ATOM 646 C C . ALA A 1 83 ? 30.219 -6.133 7.864 1.00 69.94 83 ALA A C 1
ATOM 648 O O . ALA A 1 83 ? 29.896 -7.244 8.286 1.00 69.94 83 ALA A O 1
ATOM 649 N N . ILE A 1 84 ? 30.914 -5.968 6.744 1.00 68.44 84 ILE A N 1
ATOM 650 C CA . ILE A 1 84 ? 31.619 -7.062 6.085 1.00 68.44 84 ILE A CA 1
ATOM 651 C C . ILE A 1 84 ? 33.041 -7.010 6.632 1.00 68.44 84 ILE A C 1
ATOM 653 O O . ILE A 1 84 ? 33.747 -6.025 6.412 1.00 68.44 84 ILE A O 1
ATOM 657 N N . ALA A 1 85 ? 33.463 -8.042 7.367 1.00 66.12 85 ALA A N 1
ATOM 658 C CA . ALA A 1 85 ? 34.865 -8.184 7.735 1.00 66.12 85 ALA A CA 1
ATOM 659 C C . ALA A 1 85 ? 35.669 -8.365 6.442 1.00 66.12 85 ALA A C 1
ATOM 661 O O . ALA A 1 85 ? 35.676 -9.439 5.839 1.00 66.12 85 ALA A O 1
ATOM 662 N N . MET A 1 86 ? 36.298 -7.289 5.970 1.00 63.84 86 MET A N 1
ATOM 663 C CA . MET A 1 86 ? 37.236 -7.381 4.865 1.00 63.84 86 MET A CA 1
ATOM 664 C C . MET A 1 86 ? 38.470 -8.120 5.371 1.00 63.84 86 MET A C 1
ATOM 666 O O . MET A 1 86 ? 39.281 -7.566 6.112 1.00 63.84 86 MET A O 1
ATOM 670 N N . ASN A 1 87 ? 38.620 -9.378 4.960 1.00 66.75 87 ASN A N 1
ATOM 671 C CA . ASN A 1 87 ? 39.894 -10.071 5.056 1.00 66.75 87 ASN A CA 1
ATOM 672 C C . ASN A 1 87 ? 40.841 -9.399 4.060 1.00 66.75 87 ASN A C 1
ATOM 674 O O . ASN A 1 87 ? 40.921 -9.801 2.900 1.00 66.75 87 ASN A O 1
ATOM 678 N N . TYR A 1 88 ? 41.527 -8.342 4.491 1.00 58.19 88 TYR A N 1
ATOM 679 C CA . TYR A 1 88 ? 42.671 -7.838 3.752 1.00 58.19 88 TYR A CA 1
ATOM 680 C C . TYR A 1 88 ? 43.709 -8.960 3.710 1.00 58.19 88 TYR A C 1
ATOM 682 O O . TYR A 1 88 ? 44.432 -9.195 4.674 1.00 58.19 88 TYR A O 1
ATOM 690 N N . THR A 1 89 ? 43.836 -9.620 2.561 1.00 57.75 89 THR A N 1
ATOM 691 C CA . THR A 1 89 ? 44.995 -10.444 2.182 1.00 57.75 89 THR A CA 1
ATOM 692 C C . THR A 1 89 ? 46.223 -9.559 1.908 1.00 57.75 8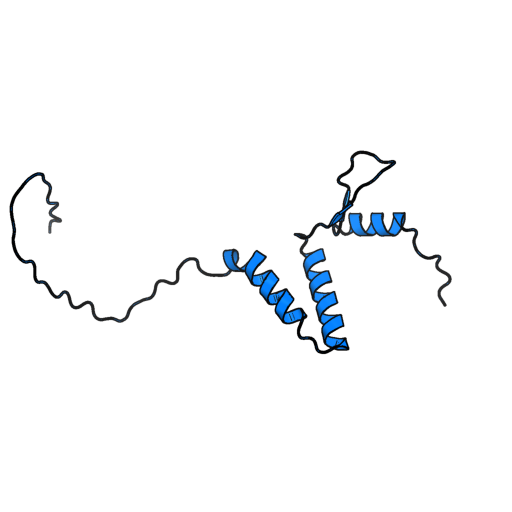9 THR A C 1
ATOM 694 O O . THR A 1 89 ? 47.025 -9.818 1.016 1.00 57.75 89 THR A O 1
ATOM 697 N N . GLY A 1 90 ? 46.371 -8.469 2.663 1.00 58.25 90 GLY A N 1
ATOM 698 C CA . GLY A 1 90 ? 47.584 -7.679 2.734 1.00 58.25 90 GLY A CA 1
ATOM 699 C C . GLY A 1 90 ? 48.486 -8.330 3.767 1.00 58.25 90 GLY A C 1
ATOM 700 O O . GLY A 1 90 ? 48.148 -8.403 4.945 1.00 58.25 90 GLY A O 1
ATOM 701 N N . LYS A 1 91 ? 49.624 -8.854 3.317 1.00 55.59 91 LYS A N 1
ATOM 702 C CA . LYS A 1 91 ? 50.704 -9.341 4.174 1.00 55.59 91 LYS A CA 1
ATOM 703 C C . LYS A 1 91 ? 51.013 -8.263 5.223 1.00 55.59 91 LYS A C 1
ATOM 705 O O . LYS A 1 91 ? 51.502 -7.198 4.859 1.00 55.59 91 LYS A O 1
ATOM 710 N N . TRP A 1 92 ? 50.725 -8.524 6.499 1.00 52.53 92 TRP A N 1
ATOM 711 C CA . TRP A 1 92 ? 51.140 -7.651 7.596 1.00 52.53 92 TRP A CA 1
ATOM 712 C C . TRP A 1 92 ? 52.665 -7.686 7.665 1.00 52.53 92 TRP A C 1
ATOM 714 O O . TRP A 1 92 ? 53.257 -8.581 8.266 1.00 52.53 92 TRP A O 1
ATOM 724 N N . THR A 1 93 ? 53.331 -6.749 6.999 1.00 53.41 93 THR A N 1
ATOM 725 C CA . THR A 1 93 ? 54.729 -6.467 7.298 1.00 53.41 93 THR A CA 1
ATOM 726 C C . THR A 1 93 ? 54.731 -5.685 8.599 1.00 53.41 93 THR A C 1
ATOM 728 O O . THR A 1 93 ? 54.447 -4.489 8.605 1.00 53.41 93 THR A O 1
ATOM 731 N N . ILE A 1 94 ? 55.013 -6.373 9.707 1.00 53.00 94 ILE A N 1
ATOM 732 C CA . ILE A 1 94 ? 55.415 -5.734 10.961 1.00 53.00 94 ILE A CA 1
ATOM 733 C C . ILE A 1 94 ? 56.781 -5.095 10.679 1.00 53.00 94 ILE A C 1
ATOM 735 O O . ILE A 1 94 ? 57.830 -5.690 10.908 1.00 53.00 94 ILE A O 1
ATOM 739 N N . GLY A 1 95 ? 56.761 -3.915 10.061 1.00 46.88 95 GLY A N 1
ATOM 740 C CA . GLY A 1 95 ? 57.904 -3.023 9.975 1.00 46.88 95 GLY A CA 1
ATOM 741 C C . GLY A 1 95 ? 58.044 -2.364 11.333 1.00 46.88 95 GLY A C 1
ATOM 742 O O . GLY A 1 95 ? 57.426 -1.336 11.593 1.00 46.88 95 GLY A O 1
ATOM 743 N N . GLY A 1 96 ? 58.767 -3.025 12.231 1.00 50.72 96 GLY A N 1
ATOM 744 C CA . GLY A 1 96 ? 59.168 -2.425 13.488 1.00 50.72 96 GLY A CA 1
ATOM 745 C C . GLY A 1 96 ? 60.243 -1.384 13.226 1.00 50.72 96 GLY A C 1
ATOM 746 O O . GLY A 1 96 ? 61.351 -1.750 12.863 1.00 50.72 96 GLY A O 1
ATOM 747 N N . GLU A 1 97 ? 59.930 -0.119 13.478 1.00 41.72 97 GLU A N 1
ATOM 748 C CA . GLU A 1 97 ? 60.915 0.868 13.913 1.00 41.72 97 GLU A CA 1
ATOM 749 C C . GLU A 1 97 ? 60.293 1.657 15.068 1.00 41.72 97 GLU A C 1
ATOM 751 O O . GLU A 1 97 ? 59.592 2.651 14.896 1.00 41.72 97 GLU A O 1
ATOM 756 N N . TYR A 1 98 ? 60.506 1.138 16.277 1.00 42.66 98 TYR A N 1
ATOM 757 C CA . TYR A 1 98 ? 60.382 1.914 17.502 1.00 42.66 98 TYR A CA 1
ATOM 758 C C . TYR A 1 98 ? 61.590 2.857 17.566 1.00 42.66 98 TYR A C 1
ATOM 760 O O . TYR A 1 98 ? 62.708 2.388 17.774 1.00 42.66 98 TYR A O 1
ATOM 768 N N . SER A 1 99 ? 61.388 4.169 17.410 1.00 47.84 99 SER A N 1
ATOM 769 C CA . SER A 1 99 ? 62.379 5.153 17.859 1.00 47.84 99 SER A CA 1
ATOM 770 C C . SER A 1 99 ? 62.168 5.418 19.349 1.00 47.84 99 SER A C 1
ATOM 772 O O . SER A 1 99 ? 61.065 5.758 19.781 1.00 47.84 99 SER A O 1
ATOM 774 N N . GLU A 1 100 ? 63.222 5.218 20.133 1.00 42.12 100 GLU A N 1
ATOM 775 C CA . GLU A 1 100 ? 63.225 5.356 21.584 1.00 42.12 100 GLU A CA 1
ATOM 776 C C . GLU A 1 100 ? 62.897 6.777 22.076 1.00 42.12 100 GLU A C 1
ATOM 778 O O . GLU A 1 100 ? 63.423 7.760 21.571 1.00 42.12 100 GLU A O 1
ATOM 783 N N . ARG A 1 101 ? 62.050 6.797 23.115 1.00 43.53 101 ARG A N 1
ATOM 784 C CA . ARG A 1 101 ? 62.071 7.598 24.355 1.00 43.53 101 ARG A CA 1
ATOM 785 C C . ARG A 1 101 ? 62.461 9.081 24.286 1.00 43.53 101 ARG A C 1
ATOM 787 O O . ARG A 1 101 ? 63.630 9.403 24.153 1.00 43.53 101 ARG A O 1
ATOM 794 N N . ASP A 1 102 ? 61.512 9.916 24.716 1.00 38.47 102 ASP A N 1
ATOM 795 C CA . AS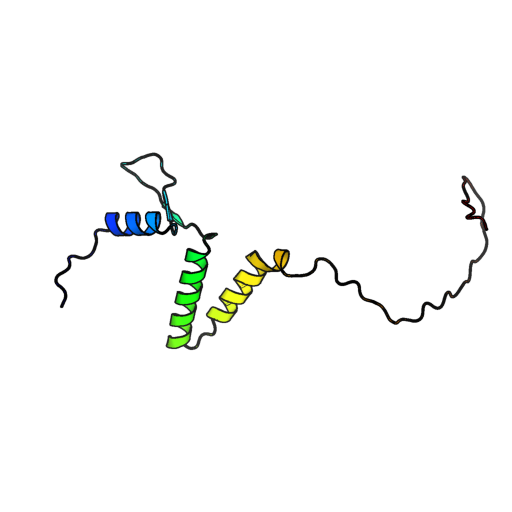P A 1 102 ? 61.787 10.884 25.779 1.00 38.47 102 ASP A CA 1
ATOM 796 C C . ASP A 1 102 ? 60.763 10.736 26.913 1.00 38.47 102 ASP A C 1
ATOM 798 O O . ASP A 1 102 ? 59.574 10.485 26.719 1.00 38.47 102 ASP A O 1
ATOM 802 N N . THR A 1 103 ? 61.312 10.781 28.116 1.00 49.88 103 THR A N 1
ATOM 803 C CA . THR A 1 103 ? 60.741 10.554 29.441 1.00 49.88 103 THR A CA 1
ATOM 804 C C . THR A 1 103 ? 59.718 11.615 29.849 1.00 49.88 103 THR A C 1
ATOM 806 O O . THR A 1 103 ? 60.080 12.785 29.844 1.00 49.88 103 THR A O 1
ATOM 809 N N . ASP A 1 104 ? 58.517 11.220 30.296 1.00 47.69 104 ASP A N 1
ATOM 810 C CA . ASP A 1 104 ? 58.037 11.466 31.672 1.00 47.69 104 ASP A CA 1
ATOM 811 C C . ASP A 1 104 ? 56.657 10.810 31.939 1.00 47.69 104 ASP A C 1
ATOM 813 O O . ASP A 1 104 ? 55.765 10.840 31.098 1.00 47.69 104 ASP A O 1
ATOM 817 N N . SER A 1 105 ? 56.484 10.285 33.156 1.00 48.22 105 SER A N 1
ATOM 818 C CA . SER A 1 105 ? 55.205 10.006 33.841 1.00 48.22 105 SER A CA 1
ATOM 819 C C . SER A 1 105 ? 54.259 8.872 33.357 1.00 48.22 105 SER A C 1
ATOM 821 O O . SER A 1 105 ? 53.374 9.071 32.528 1.00 48.22 105 SER A O 1
ATOM 823 N N . GLY A 1 106 ? 54.321 7.712 34.048 1.00 45.44 106 GLY A N 1
ATOM 824 C CA . GLY A 1 106 ? 53.101 7.179 34.693 1.00 45.44 106 GLY A CA 1
ATOM 825 C C . GLY A 1 106 ? 52.528 5.774 34.383 1.00 45.44 106 GLY A C 1
ATOM 826 O O . GLY A 1 106 ? 51.312 5.684 34.355 1.00 45.44 106 GLY A O 1
ATOM 827 N N . TYR A 1 107 ? 53.327 4.690 34.280 1.00 39.62 107 TYR A N 1
ATOM 828 C CA . TYR A 1 107 ? 52.918 3.249 34.391 1.00 39.62 107 TYR A CA 1
ATOM 829 C C . TYR A 1 107 ? 51.832 2.702 33.395 1.00 39.62 107 TYR A C 1
ATOM 831 O O . TYR A 1 107 ? 51.115 3.464 32.771 1.00 39.62 107 TYR A O 1
ATOM 839 N N . VAL A 1 108 ? 51.598 1.403 33.114 1.00 50.75 108 VAL A N 1
ATOM 840 C CA . VAL A 1 108 ? 52.041 0.068 33.591 1.00 50.75 108 VAL A CA 1
ATOM 841 C C . VAL A 1 108 ? 52.210 -0.866 32.368 1.00 50.75 108 VAL A C 1
ATOM 843 O O . VAL A 1 108 ? 51.356 -0.906 31.486 1.00 50.75 108 VAL A O 1
ATOM 846 N N . THR A 1 109 ? 53.266 -1.680 32.350 1.00 50.31 109 THR A N 1
ATOM 847 C CA . THR A 1 109 ? 53.453 -2.845 31.461 1.00 50.31 109 THR A CA 1
ATOM 848 C C . THR A 1 109 ? 52.663 -4.069 31.931 1.00 50.31 109 THR A C 1
ATOM 850 O O . THR A 1 109 ? 52.769 -4.441 33.099 1.00 50.31 109 THR A O 1
ATOM 853 N N . PHE A 1 110 ? 51.995 -4.778 31.016 1.00 48.50 110 PHE A N 1
ATOM 854 C CA . PHE A 1 110 ? 51.527 -6.148 31.256 1.00 48.50 110 PHE A CA 1
ATOM 855 C C . PHE A 1 110 ? 52.385 -7.142 30.473 1.00 48.50 110 PHE A C 1
ATOM 857 O O . PHE A 1 110 ? 52.475 -7.074 29.250 1.00 48.50 110 PHE A O 1
ATOM 864 N N . ALA A 1 111 ? 53.014 -8.063 31.201 1.00 48.53 111 ALA A N 1
ATOM 865 C CA . ALA A 1 111 ? 53.682 -9.231 30.648 1.00 48.53 111 ALA A CA 1
ATOM 866 C C . ALA A 1 111 ? 52.669 -10.378 30.515 1.00 48.53 111 ALA A C 1
ATOM 868 O O . ALA A 1 111 ? 51.976 -10.698 31.481 1.00 48.53 111 ALA A O 1
ATOM 869 N N . ALA A 1 112 ? 52.605 -11.013 29.344 1.00 47.19 112 ALA A N 1
ATOM 870 C CA . ALA A 1 112 ? 51.973 -12.319 29.183 1.00 47.19 112 ALA A CA 1
ATOM 871 C C . ALA A 1 112 ? 53.079 -13.380 29.243 1.00 47.19 112 ALA A C 1
ATOM 873 O O . ALA A 1 112 ? 54.013 -13.353 28.443 1.00 47.19 112 ALA A O 1
ATOM 874 N N . GLY A 1 113 ? 53.017 -14.235 30.262 1.00 53.00 113 GLY A N 1
ATOM 875 C CA . GLY A 1 113 ? 53.996 -15.287 30.508 1.00 53.00 113 GLY A CA 1
ATOM 876 C C . GLY A 1 113 ? 53.714 -16.577 29.737 1.00 53.00 113 GLY A C 1
ATOM 877 O O . GLY A 1 113 ? 52.552 -16.904 29.507 1.00 53.00 113 GLY A O 1
ATOM 878 N N . ALA A 1 114 ? 54.831 -17.270 29.477 1.00 42.53 114 ALA A N 1
ATOM 879 C CA . ALA A 1 114 ? 55.057 -18.662 29.064 1.00 42.53 114 ALA A CA 1
ATOM 880 C C . ALA A 1 114 ? 54.470 -19.128 27.723 1.00 42.53 114 ALA A C 1
ATOM 882 O O . ALA A 1 114 ? 53.264 -19.443 27.655 1.00 42.53 114 ALA A O 1
#

Secondary structure (DSSP, 8-state):
---PPPPPHHHHHHHHHHHTSEEE--S-SSS--EEE-TT-HHHHHHHHHHHHHHHHHH---HHHHHHHHHIIIIIHHHHS-S----------------------------PPP-

Sequence (114 aa):
MTGKRPPSIREALKTLVRLGLIENISSDVQHPVYRVVVESKKFVALSLLAYAVIDDRDGTDCMDTAIQDYYNSSLRAKVEPLAIAMNYTGKWTIGGEYSERDTDSGYVTFAAGA

Organism: NCBI:txid83986